Protein AF-A0A971I4P1-F1 (afdb_monomer)

Nearest PDB structures (foldseek):
  7pks-assembly1_k  TM=8.422E-01  e=3.219E-02  Homo sapiens
  8rc4-assembly1_k  TM=8.708E-01  e=1.421E-01  Homo sapiens
  9fp0-assembly1_A  TM=3.810E-01  e=2.030E+00  Escherichia coli
  2h12-assembly1_F  TM=3.561E-01  e=2.444E+00  Acetobacter aceti
  5y6p-assembly1_A1  TM=4.666E-01  e=4.264E+00  Griffithsia pacifica

Structure (mmCIF, N/CA/C/O backbone):
data_AF-A0A971I4P1-F1
#
_entry.id   AF-A0A971I4P1-F1
#
loop_
_atom_site.group_PDB
_atom_site.id
_atom_site.type_symbol
_atom_site.label_atom_id
_atom_site.label_alt_id
_atom_site.label_comp_id
_atom_site.label_asym_id
_atom_site.labe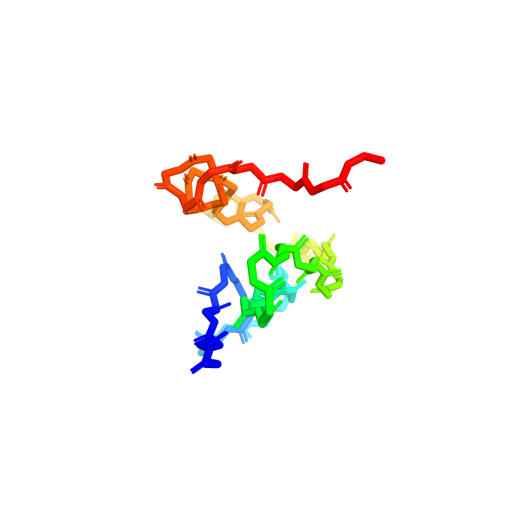l_entity_id
_atom_site.label_seq_id
_atom_site.pdbx_PDB_ins_code
_atom_site.Cartn_x
_atom_site.Cartn_y
_atom_site.Cartn_z
_atom_site.occupancy
_atom_site.B_iso_or_equiv
_atom_site.auth_seq_id
_atom_site.auth_comp_id
_atom_site.auth_asym_id
_atom_site.auth_atom_id
_atom_site.pdbx_PDB_model_num
ATOM 1 N N . MET A 1 1 ? -17.977 -1.999 1.572 1.00 95.06 1 MET A N 1
ATOM 2 C CA . MET A 1 1 ? -16.762 -2.797 1.324 1.00 95.06 1 MET A CA 1
ATOM 3 C C . MET A 1 1 ? -16.083 -2.207 0.103 1.00 95.06 1 MET A C 1
ATOM 5 O O . MET A 1 1 ? -16.761 -2.006 -0.895 1.00 95.06 1 MET A O 1
ATOM 9 N N . GLU A 1 2 ? -14.804 -1.871 0.209 1.00 97.50 2 GLU A N 1
ATOM 10 C CA . GLU A 1 2 ? -13.988 -1.268 -0.853 1.00 97.50 2 GLU A CA 1
ATOM 11 C C . GLU A 1 2 ? -12.612 -1.948 -0.845 1.00 97.50 2 GLU A C 1
ATOM 13 O O . GLU A 1 2 ? -12.057 -2.173 0.230 1.00 97.50 2 GLU A O 1
ATOM 18 N N . LEU A 1 3 ? -12.079 -2.280 -2.023 1.00 97.38 3 LEU A N 1
ATOM 19 C CA . LEU A 1 3 ? -10.742 -2.849 -2.201 1.00 97.38 3 LEU A CA 1
A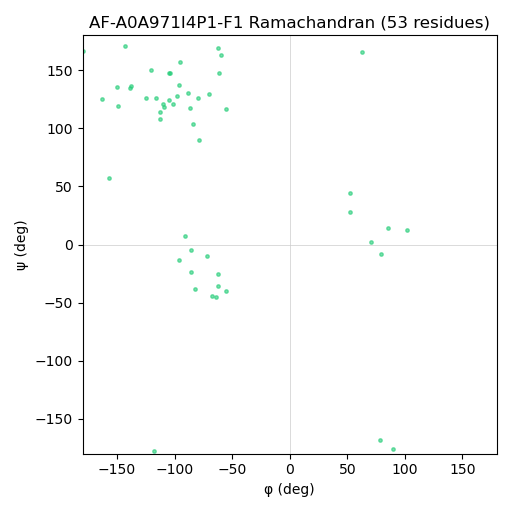TOM 20 C C . LEU A 1 3 ? -9.897 -1.865 -3.014 1.00 97.38 3 LEU A C 1
ATOM 22 O O . LEU A 1 3 ? -10.310 -1.465 -4.103 1.00 97.38 3 LEU A O 1
ATOM 26 N N . VAL A 1 4 ? -8.733 -1.477 -2.496 1.00 97.69 4 VAL A N 1
ATOM 27 C CA . VAL A 1 4 ? -7.847 -0.486 -3.121 1.00 97.69 4 VAL A CA 1
ATOM 28 C C . VAL A 1 4 ? -6.463 -1.090 -3.311 1.00 97.69 4 VAL A C 1
ATOM 30 O O . VAL A 1 4 ? -5.861 -1.576 -2.358 1.00 97.69 4 VAL A O 1
ATOM 33 N N . PHE A 1 5 ? -5.939 -1.054 -4.533 1.00 97.56 5 PHE A N 1
ATOM 34 C CA . PHE A 1 5 ? -4.569 -1.478 -4.812 1.00 97.56 5 PHE A CA 1
ATOM 35 C C . PHE A 1 5 ? -3.614 -0.302 -4.601 1.00 97.56 5 PHE A C 1
ATOM 37 O O . PHE A 1 5 ? -3.720 0.709 -5.291 1.00 97.56 5 PHE A O 1
ATOM 44 N N . CYS A 1 6 ? -2.691 -0.443 -3.651 1.00 96.69 6 CYS A N 1
ATOM 45 C CA . CYS A 1 6 ? -1.658 0.554 -3.354 1.00 96.69 6 CYS A CA 1
ATOM 46 C C . CYS A 1 6 ? -0.325 0.230 -4.058 1.00 96.69 6 CYS A C 1
ATOM 48 O O . CYS A 1 6 ? 0.575 1.067 -4.109 1.00 96.69 6 CYS A O 1
ATOM 50 N N . GLY A 1 7 ? -0.194 -0.988 -4.590 1.00 95.75 7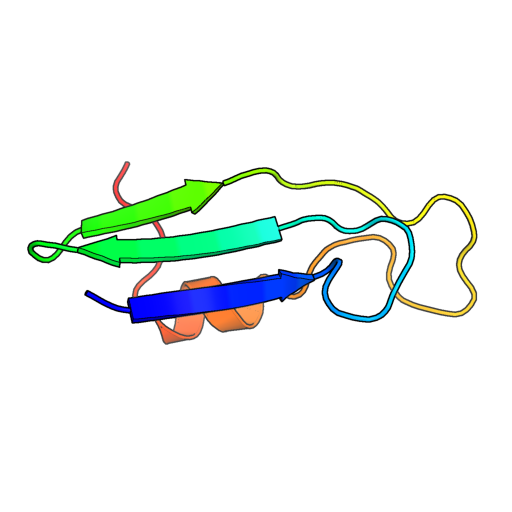 GLY A N 1
ATOM 51 C CA . GLY A 1 7 ? 0.921 -1.447 -5.415 1.00 95.75 7 GLY A CA 1
ATOM 52 C C . GLY A 1 7 ? 0.723 -2.900 -5.864 1.00 95.75 7 GLY A C 1
ATOM 53 O O . GLY A 1 7 ? -0.172 -3.600 -5.377 1.00 95.75 7 GLY A O 1
ATOM 54 N N . GLY A 1 8 ? 1.520 -3.350 -6.833 1.00 94.38 8 GLY A N 1
ATOM 55 C CA . GLY A 1 8 ? 1.465 -4.709 -7.391 1.00 94.38 8 GLY A CA 1
ATOM 56 C C . GLY A 1 8 ? 0.352 -4.951 -8.420 1.00 94.38 8 GLY A C 1
ATOM 57 O O . GLY A 1 8 ? 0.332 -5.992 -9.074 1.00 94.38 8 GLY A O 1
ATOM 58 N N . ALA A 1 9 ? -0.568 -4.003 -8.614 1.00 94.38 9 ALA A N 1
ATOM 59 C CA . ALA A 1 9 ? -1.582 -4.084 -9.663 1.00 94.38 9 ALA A CA 1
ATOM 60 C C . ALA A 1 9 ? -1.008 -3.575 -10.994 1.00 94.38 9 ALA A C 1
ATOM 62 O O . ALA A 1 9 ? -0.870 -2.373 -11.201 1.00 94.38 9 ALA A O 1
ATOM 63 N N . GLY A 1 10 ? -0.685 -4.501 -11.900 1.00 93.44 10 GLY A N 1
ATOM 64 C CA . GLY A 1 10 ? -0.091 -4.172 -13.203 1.00 93.44 10 GLY A CA 1
ATOM 65 C C . GLY A 1 10 ? 1.434 -4.015 -13.185 1.00 93.44 10 GLY A C 1
ATOM 66 O O . GLY A 1 10 ? 2.001 -3.511 -14.150 1.00 93.44 10 GLY A O 1
ATOM 67 N N . GLU A 1 11 ? 2.100 -4.460 -12.118 1.00 91.88 11 GLU A N 1
ATOM 68 C CA . GLU A 1 11 ? 3.558 -4.431 -11.959 1.00 91.88 11 GLU A CA 1
ATOM 69 C C . GLU A 1 11 ? 4.066 -5.689 -11.229 1.00 91.88 11 GLU A C 1
ATOM 71 O O . GLU A 1 11 ? 3.274 -6.484 -10.721 1.00 91.88 11 GLU A O 1
ATOM 76 N N . VAL A 1 12 ? 5.389 -5.881 -11.175 1.00 92.75 12 VAL A N 1
ATOM 77 C CA . VAL A 1 12 ? 6.026 -6.959 -10.399 1.00 92.75 12 VAL A CA 1
ATOM 78 C C . VAL A 1 12 ? 6.657 -6.373 -9.135 1.00 92.75 12 VAL A C 1
ATOM 80 O O . VAL A 1 12 ? 7.516 -5.497 -9.211 1.00 92.75 12 VAL A O 1
ATOM 83 N N . GLY A 1 13 ? 6.268 -6.901 -7.973 1.00 93.81 13 GLY A N 1
ATOM 84 C CA . GLY A 1 13 ? 6.673 -6.372 -6.666 1.00 93.81 13 GLY A CA 1
ATOM 85 C C . GLY A 1 13 ? 5.708 -5.308 -6.140 1.00 93.81 13 GLY A C 1
ATOM 86 O O . GLY A 1 13 ? 4.658 -5.071 -6.729 1.00 93.81 13 GLY A O 1
ATOM 87 N N . ALA A 1 14 ? 6.043 -4.706 -4.995 1.00 96.00 14 ALA A N 1
ATOM 88 C CA . ALA A 1 14 ? 5.195 -3.726 -4.299 1.00 96.00 14 ALA A CA 1
ATOM 89 C C . ALA A 1 14 ? 3.750 -4.192 -4.022 1.00 96.00 14 ALA A C 1
ATOM 91 O O . ALA A 1 14 ? 2.850 -3.363 -3.912 1.00 96.00 14 ALA A O 1
ATOM 92 N N . SER A 1 15 ? 3.513 -5.501 -3.884 1.00 97.12 15 SER A N 1
ATOM 93 C CA . SER A 1 15 ? 2.195 -6.051 -3.557 1.00 97.12 15 SER A CA 1
ATOM 94 C C . SER A 1 15 ? 1.654 -5.427 -2.274 1.00 97.12 15 SER A C 1
ATOM 96 O O . SER A 1 15 ? 2.255 -5.537 -1.206 1.00 97.12 15 SER A O 1
ATOM 98 N N . CYS A 1 16 ? 0.541 -4.707 -2.399 1.00 97.88 16 CYS A N 1
ATOM 99 C CA . CYS A 1 16 ? -0.054 -3.983 -1.287 1.00 97.88 16 CYS A CA 1
ATOM 100 C C . CYS A 1 16 ? -1.498 -3.616 -1.613 1.00 97.88 16 CYS A C 1
ATOM 102 O O . CYS A 1 16 ? -1.782 -2.973 -2.631 1.00 97.88 16 CYS A O 1
ATOM 104 N N . CYS A 1 17 ? -2.421 -4.017 -0.745 1.00 97.75 17 CYS A N 1
ATOM 105 C CA . CYS A 1 17 ? -3.840 -3.777 -0.936 1.00 97.75 17 CYS A CA 1
ATOM 106 C C . CYS A 1 17 ? -4.520 -3.369 0.372 1.00 97.75 17 CYS A C 1
ATOM 108 O O . CYS A 1 17 ? -4.313 -3.987 1.411 1.00 97.75 17 CYS A O 1
ATOM 110 N N . LEU A 1 18 ? -5.359 -2.338 0.316 1.00 97.62 18 LEU A N 1
ATOM 111 C CA . LEU A 1 18 ? -6.176 -1.879 1.431 1.00 97.62 18 LEU A CA 1
ATOM 112 C C . LEU A 1 18 ? -7.614 -2.379 1.257 1.00 97.62 18 LEU A C 1
ATOM 114 O O . LEU A 1 18 ? -8.287 -2.039 0.281 1.00 97.62 18 LEU A O 1
ATOM 118 N N . LEU A 1 19 ? -8.108 -3.139 2.232 1.00 97.25 19 LEU A N 1
ATOM 119 C CA . LEU A 1 19 ? -9.521 -3.482 2.357 1.00 97.25 19 LEU A CA 1
ATOM 120 C C . LEU A 1 19 ? -10.183 -2.546 3.361 1.00 97.25 19 LEU A C 1
ATOM 122 O O . LEU A 1 19 ? -9.749 -2.443 4.508 1.00 97.25 19 LEU A O 1
ATOM 126 N N . ARG A 1 20 ? -11.284 -1.926 2.947 1.00 96.50 20 ARG A N 1
ATOM 127 C CA . ARG A 1 20 ? -12.114 -1.090 3.815 1.00 96.50 20 ARG A CA 1
ATOM 128 C C . ARG A 1 20 ? -13.466 -1.752 4.015 1.00 96.50 20 ARG A C 1
ATOM 130 O O . ARG A 1 20 ? -14.249 -1.919 3.070 1.00 96.50 20 ARG A O 1
ATOM 137 N N . VAL A 1 21 ? -13.746 -2.163 5.243 1.00 96.62 21 VAL A N 1
ATOM 138 C CA . VAL A 1 21 ? -14.952 -2.918 5.593 1.00 96.62 21 VAL A CA 1
ATOM 139 C C . VAL A 1 21 ? -15.353 -2.617 7.030 1.00 96.62 21 VAL A C 1
ATOM 141 O O . VAL A 1 21 ? -14.505 -2.573 7.907 1.00 96.62 21 VAL A O 1
ATOM 144 N N . ASP A 1 22 ? -16.648 -2.388 7.255 1.00 95.31 22 ASP A N 1
ATOM 145 C CA . ASP A 1 22 ? -17.210 -2.149 8.593 1.00 95.31 22 ASP A CA 1
ATOM 146 C C . ASP A 1 22 ? -16.494 -1.039 9.392 1.00 95.31 22 ASP A C 1
ATOM 148 O O . ASP A 1 22 ? -16.141 -1.196 10.556 1.00 95.31 22 ASP A O 1
ATOM 152 N N . GLY A 1 23 ? -16.197 0.079 8.719 1.00 92.25 23 GLY A N 1
ATOM 153 C CA . GLY A 1 23 ? -15.480 1.209 9.320 1.00 92.25 23 GLY A CA 1
ATOM 154 C C . GLY A 1 23 ? -13.998 0.955 9.605 1.00 92.25 23 GLY A C 1
ATOM 155 O O . GLY A 1 23 ? -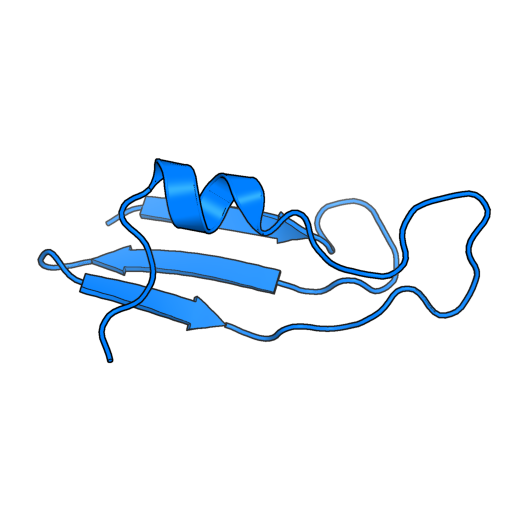13.344 1.857 10.115 1.00 92.25 23 GLY A O 1
ATOM 156 N N . LYS A 1 24 ? -13.474 -0.225 9.254 1.00 93.88 24 LYS A N 1
ATOM 157 C CA . LYS A 1 24 ? -12.082 -0.614 9.466 1.00 93.88 24 LYS A CA 1
ATOM 158 C C . LYS A 1 24 ? -11.259 -0.589 8.190 1.00 93.88 24 LYS A C 1
ATOM 160 O O . LYS A 1 24 ? -11.758 -0.917 7.108 1.00 93.88 24 LYS A O 1
ATOM 165 N N . ASN A 1 25 ? -9.983 -0.269 8.349 1.00 96.38 25 ASN A N 1
ATOM 166 C CA . ASN A 1 25 ? -8.968 -0.238 7.309 1.00 96.38 25 ASN A CA 1
ATOM 167 C C . ASN A 1 25 ? -7.941 -1.353 7.573 1.00 96.38 25 ASN A C 1
ATOM 169 O O . ASN A 1 25 ? -7.131 -1.264 8.493 1.00 96.38 25 ASN A O 1
ATOM 173 N N . ILE A 1 26 ? -7.964 -2.405 6.749 1.00 95.94 26 ILE A N 1
ATOM 174 C CA . ILE A 1 26 ? -7.089 -3.580 6.868 1.00 95.94 26 ILE A CA 1
ATOM 175 C C . ILE A 1 26 ? -6.092 -3.581 5.710 1.00 95.94 26 ILE A C 1
ATOM 177 O O . ILE A 1 26 ? -6.495 -3.637 4.545 1.00 95.94 26 ILE A O 1
ATOM 181 N N . LEU A 1 27 ? -4.795 -3.546 6.025 1.00 96.94 27 LEU A N 1
ATOM 182 C CA . LEU A 1 27 ? -3.735 -3.657 5.026 1.00 96.94 27 LEU A CA 1
ATOM 183 C C . LEU A 1 27 ? -3.357 -5.119 4.787 1.00 96.94 27 LEU A C 1
ATOM 185 O O . LEU A 1 27 ? -3.063 -5.859 5.725 1.00 96.94 27 LEU A O 1
ATOM 189 N N . PHE A 1 28 ? -3.305 -5.504 3.520 1.00 96.31 28 PHE A N 1
ATOM 190 C CA . PHE A 1 28 ? -2.774 -6.774 3.060 1.00 96.31 28 PHE A CA 1
ATOM 191 C C . PHE A 1 28 ? -1.458 -6.539 2.333 1.00 96.31 28 PHE A C 1
ATOM 193 O O . PHE A 1 28 ? -1.436 -5.903 1.278 1.00 96.31 28 PHE A O 1
ATOM 200 N N . ASP A 1 29 ? -0.402 -7.135 2.888 1.00 96.50 29 ASP A N 1
ATOM 201 C CA . ASP A 1 29 ? 0.963 -7.104 2.365 1.00 96.50 29 ASP A CA 1
ATOM 202 C C . ASP A 1 29 ? 1.596 -5.698 2.308 1.00 96.50 29 ASP A C 1
ATOM 204 O O . ASP A 1 29 ? 0.952 -4.665 2.488 1.00 96.50 29 ASP A O 1
ATOM 208 N N . SER A 1 30 ? 2.911 -5.675 2.129 1.00 96.06 30 SER A 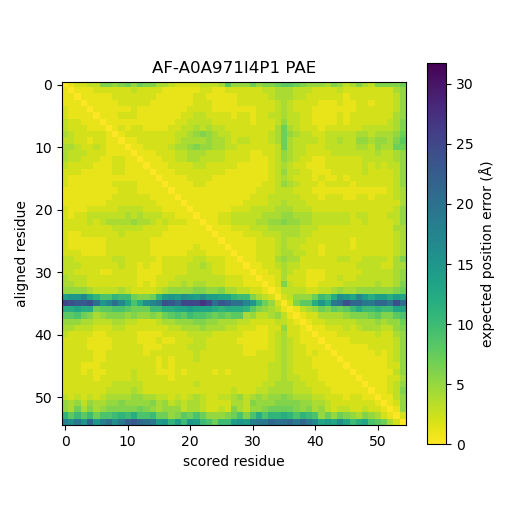N 1
ATOM 209 C CA . SER A 1 30 ? 3.720 -4.478 1.919 1.00 96.06 30 SER A CA 1
ATOM 210 C C . SER A 1 30 ? 5.010 -4.888 1.209 1.00 96.06 30 SER A C 1
ATOM 212 O O . SER A 1 30 ? 6.123 -4.739 1.723 1.00 96.06 30 SER A O 1
ATOM 214 N N . GLY A 1 31 ? 4.843 -5.512 0.044 1.00 95.88 31 GLY A N 1
ATOM 215 C CA . GLY A 1 31 ? 5.946 -6.005 -0.767 1.00 95.88 31 GLY A CA 1
ATOM 216 C C . GLY A 1 31 ? 6.864 -4.878 -1.251 1.00 95.88 31 GLY A C 1
ATOM 217 O O . GLY A 1 31 ? 6.538 -3.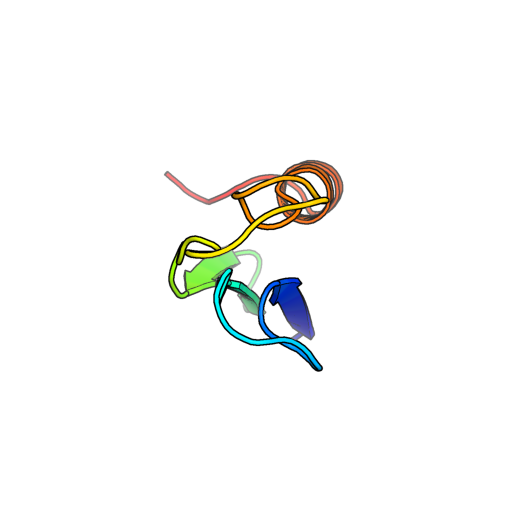695 -1.174 1.00 95.88 31 GLY A O 1
ATOM 218 N N . ILE A 1 32 ? 8.014 -5.249 -1.813 1.00 96.25 32 ILE A N 1
ATOM 219 C CA . ILE A 1 32 ? 8.992 -4.307 -2.382 1.00 96.25 32 ILE A CA 1
ATOM 220 C C . ILE A 1 32 ? 9.222 -4.582 -3.869 1.00 96.25 32 ILE A C 1
ATOM 222 O O . ILE A 1 32 ? 9.102 -5.724 -4.319 1.00 96.25 32 ILE A O 1
ATOM 226 N N . ARG A 1 33 ? 9.559 -3.547 -4.645 1.00 94.06 33 ARG A N 1
ATOM 227 C CA . ARG A 1 33 ? 10.087 -3.705 -6.012 1.00 94.06 33 ARG A CA 1
ATOM 228 C C . ARG A 1 33 ? 11.576 -4.059 -5.931 1.00 94.06 33 ARG A C 1
ATOM 230 O O . ARG A 1 33 ? 12.342 -3.369 -5.255 1.00 94.06 33 ARG A O 1
ATOM 237 N N . MET A 1 34 ? 11.973 -5.159 -6.573 1.00 89.31 34 MET A N 1
ATOM 238 C CA . MET A 1 34 ? 13.346 -5.696 -6.497 1.00 89.31 34 MET A CA 1
ATOM 239 C C . MET A 1 34 ? 14.315 -4.989 -7.455 1.00 89.31 34 MET A C 1
ATOM 241 O O . MET A 1 34 ? 15.467 -4.735 -7.110 1.00 89.31 34 MET A O 1
ATOM 245 N N . ASP A 1 35 ? 13.826 -4.652 -8.641 1.00 78.56 35 ASP A N 1
ATOM 246 C CA . ASP A 1 35 ? 14.433 -3.750 -9.620 1.00 78.56 35 ASP A CA 1
ATOM 247 C C . ASP A 1 35 ? 13.795 -2.374 -9.398 1.00 78.56 35 ASP A C 1
ATOM 249 O O . ASP A 1 35 ? 12.582 -2.317 -9.175 1.00 78.56 35 ASP A O 1
ATOM 253 N N . SER A 1 36 ? 14.558 -1.270 -9.411 1.00 64.62 36 SER A N 1
ATOM 254 C CA . SER A 1 36 ? 13.867 0.015 -9.520 1.00 64.62 36 SER A CA 1
ATOM 255 C C . SER A 1 36 ? 14.630 1.136 -10.237 1.00 64.62 36 SER A C 1
ATOM 257 O O . SER A 1 36 ? 15.659 1.641 -9.791 1.00 64.62 36 SER A O 1
ATOM 259 N N . THR A 1 37 ? 14.021 1.590 -11.335 1.00 82.44 37 THR A N 1
ATOM 260 C CA . THR A 1 37 ? 14.073 2.975 -11.836 1.00 82.44 37 THR A CA 1
ATOM 261 C C . THR A 1 37 ? 13.002 3.869 -11.181 1.00 82.44 37 THR A C 1
ATOM 263 O O . THR A 1 37 ? 12.979 5.074 -11.417 1.00 82.44 37 THR A O 1
ATOM 266 N N . GLN A 1 38 ? 12.126 3.289 -10.349 1.00 84.12 38 GLN A N 1
ATOM 267 C CA . GLN A 1 38 ? 11.029 3.937 -9.613 1.00 84.12 38 GLN A CA 1
ATOM 268 C C . GLN A 1 38 ? 11.218 3.803 -8.087 1.00 84.12 38 GLN A C 1
ATOM 270 O O . GLN A 1 38 ? 12.206 3.224 -7.627 1.00 84.12 38 GLN A O 1
ATOM 275 N N . ASP A 1 39 ? 10.268 4.298 -7.286 1.00 90.88 39 ASP A N 1
ATOM 276 C CA . ASP A 1 39 ? 10.238 4.034 -5.842 1.00 90.88 39 ASP A CA 1
ATOM 277 C C . ASP A 1 39 ? 10.100 2.535 -5.551 1.00 90.88 39 ASP A C 1
ATOM 279 O O . ASP A 1 39 ? 9.464 1.797 -6.296 1.00 90.88 39 ASP A O 1
ATOM 283 N N . LYS A 1 40 ? 10.689 2.053 -4.453 1.00 93.94 40 LYS A N 1
ATOM 284 C CA . LYS A 1 40 ? 10.659 0.617 -4.109 1.00 93.94 40 LYS A CA 1
ATOM 285 C C . LYS A 1 40 ? 9.419 0.188 -3.338 1.00 93.94 40 LYS A C 1
ATOM 287 O O . LYS A 1 40 ? 9.088 -0.995 -3.340 1.00 93.94 40 LYS A O 1
ATOM 292 N N . LEU A 1 41 ? 8.781 1.131 -2.654 1.00 95.88 41 LEU A N 1
ATOM 293 C CA . LEU A 1 41 ? 7.652 0.877 -1.767 1.00 95.88 41 LEU A CA 1
ATOM 294 C C . LEU A 1 41 ? 6.314 1.091 -2.494 1.00 95.88 41 LEU A C 1
ATOM 296 O O . LEU A 1 41 ? 6.263 1.839 -3.478 1.00 95.88 41 LEU A O 1
ATOM 300 N N . PRO A 1 42 ? 5.226 0.467 -2.013 1.00 96.25 42 PRO A N 1
ATOM 301 C CA . PRO A 1 42 ? 3.873 0.809 -2.431 1.00 96.25 42 PRO A CA 1
ATOM 302 C C . PRO A 1 42 ? 3.532 2.270 -2.116 1.00 96.25 42 PRO A C 1
ATOM 304 O O . PRO A 1 42 ? 4.169 2.911 -1.275 1.00 96.25 42 PRO A O 1
ATOM 307 N N . ASP A 1 43 ? 2.487 2.797 -2.751 1.00 95.44 43 ASP A N 1
ATOM 308 C CA . ASP A 1 43 ? 2.043 4.163 -2.489 1.00 95.44 43 ASP A CA 1
ATOM 309 C C . ASP A 1 43 ? 1.222 4.246 -1.194 1.00 95.44 43 ASP A C 1
ATOM 311 O O . ASP A 1 43 ? -0.004 4.116 -1.175 1.00 95.44 43 ASP A O 1
ATOM 315 N N . PHE A 1 44 ? 1.907 4.485 -0.077 1.00 95.94 44 PHE A N 1
ATOM 316 C CA . PHE A 1 44 ? 1.263 4.614 1.231 1.00 95.94 44 PHE A CA 1
ATOM 317 C C . PHE A 1 44 ? 0.469 5.910 1.416 1.00 95.94 44 PHE A C 1
ATOM 319 O O . PHE A 1 44 ? -0.291 6.010 2.383 1.00 95.94 44 PHE A O 1
ATOM 326 N N . ARG A 1 45 ? 0.579 6.892 0.511 1.00 96.31 45 ARG A N 1
ATOM 327 C CA . ARG A 1 45 ? -0.239 8.116 0.590 1.00 96.31 45 ARG A CA 1
ATOM 328 C C . ARG A 1 45 ? -1.719 7.779 0.456 1.00 96.31 45 ARG A C 1
ATOM 330 O O . ARG A 1 45 ? -2.527 8.316 1.205 1.00 96.31 45 ARG A O 1
ATOM 337 N N . ILE A 1 46 ? -2.040 6.788 -0.379 1.00 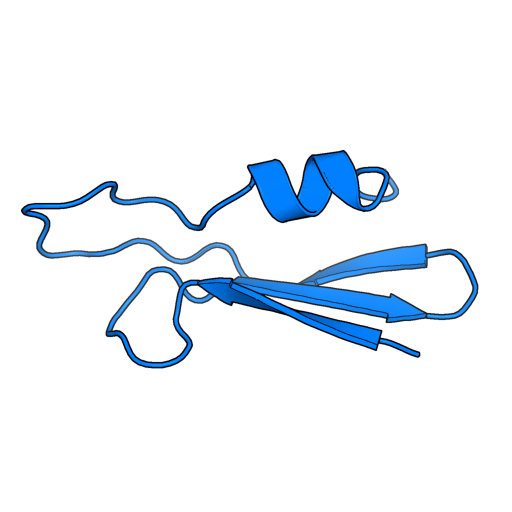95.75 46 ILE A N 1
ATOM 338 C CA . ILE A 1 46 ? -3.396 6.255 -0.553 1.00 95.75 46 ILE A CA 1
ATOM 339 C C . ILE A 1 46 ? -3.980 5.790 0.790 1.00 95.75 46 ILE A C 1
ATOM 341 O O . ILE A 1 46 ? -5.147 6.039 1.080 1.00 95.75 46 ILE A O 1
ATOM 345 N N . ILE A 1 47 ? -3.174 5.149 1.644 1.00 96.00 47 ILE A N 1
ATOM 346 C CA . ILE A 1 47 ? -3.618 4.673 2.964 1.00 96.00 47 ILE A CA 1
ATOM 347 C C . ILE A 1 47 ? -3.927 5.860 3.885 1.00 96.00 47 ILE A C 1
ATOM 349 O O . ILE A 1 47 ? -4.964 5.873 4.549 1.00 96.00 47 ILE A O 1
ATOM 353 N N . GLN A 1 48 ? -3.060 6.877 3.902 1.00 94.56 48 GLN A N 1
ATOM 354 C CA . GLN A 1 48 ? -3.245 8.078 4.726 1.00 94.56 48 GLN A CA 1
ATOM 355 C C . GLN A 1 48 ? -4.494 8.862 4.310 1.00 94.56 48 GLN A C 1
ATOM 357 O O . GLN A 1 48 ? -5.322 9.207 5.151 1.00 94.56 48 GLN A O 1
ATOM 362 N N . GLU A 1 49 ? -4.691 9.061 3.007 1.00 95.31 49 GLU A N 1
ATOM 363 C CA . GLU A 1 49 ? -5.877 9.722 2.445 1.00 95.31 49 GLU A CA 1
ATOM 364 C C . GLU A 1 49 ? -7.178 8.958 2.741 1.00 95.31 49 GLU A C 1
ATOM 366 O O . GLU A 1 49 ? -8.256 9.552 2.802 1.00 95.31 49 GLU A O 1
ATOM 371 N N . LYS A 1 50 ? -7.094 7.640 2.967 1.00 93.69 50 LYS A N 1
ATOM 372 C CA . LYS A 1 50 ? -8.232 6.773 3.315 1.00 93.69 50 LYS A CA 1
ATOM 373 C C . LYS A 1 50 ? -8.467 6.630 4.826 1.00 93.69 50 LYS A C 1
ATOM 375 O O . LYS A 1 50 ? -9.355 5.865 5.220 1.00 93.69 50 LYS A O 1
ATOM 380 N N . GLY A 1 51 ? -7.744 7.388 5.653 1.00 92.88 51 GLY A N 1
ATOM 381 C CA . GLY A 1 51 ? -7.929 7.450 7.107 1.00 92.88 51 GLY A CA 1
ATOM 382 C C . GLY A 1 51 ? -6.916 6.649 7.928 1.00 92.88 51 GLY A C 1
ATOM 383 O O . GLY A 1 51 ? -7.133 6.472 9.120 1.00 92.88 51 GLY A O 1
ATOM 384 N N . GLY A 1 52 ? -5.823 6.175 7.323 1.00 93.31 52 GLY A N 1
ATOM 385 C CA . GLY A 1 52 ? -4.790 5.404 8.021 1.00 93.31 52 GLY A CA 1
ATOM 386 C C . GLY A 1 52 ? -5.180 3.942 8.254 1.00 93.31 52 GLY A C 1
ATOM 387 O O . GLY A 1 52 ? -6.134 3.447 7.661 1.00 93.31 52 GLY A O 1
ATOM 388 N N . LEU A 1 53 ? -4.417 3.235 9.087 1.00 90.38 53 LEU A N 1
ATOM 389 C CA . LEU A 1 53 ? -4.733 1.868 9.515 1.00 90.38 53 LEU A CA 1
ATOM 390 C C . LEU A 1 53 ? -5.262 1.885 10.943 1.00 90.38 53 LEU A C 1
ATOM 392 O O . LEU A 1 53 ? -4.819 2.705 11.749 1.00 90.38 53 LEU A O 1
ATOM 396 N N . ASP A 1 54 ? -6.161 0.955 11.251 1.00 78.00 54 ASP A N 1
ATOM 397 C CA . ASP A 1 54 ? -6.537 0.699 12.638 1.00 78.00 54 ASP A CA 1
ATOM 398 C C . ASP A 1 54 ? -5.354 0.030 13.358 1.00 78.00 54 ASP A C 1
ATOM 400 O O . ASP A 1 54 ? -4.771 -0.924 12.833 1.00 78.00 54 ASP A O 1
ATOM 404 N N . ALA A 1 55 ? -4.979 0.567 14.523 1.00 55.91 55 ALA A N 1
ATOM 405 C CA . ALA A 1 55 ? -3.865 0.092 15.352 1.00 55.91 55 ALA A CA 1
ATOM 406 C C . ALA A 1 55 ? -4.305 -0.951 16.388 1.00 55.91 55 ALA A C 1
ATOM 408 O O . ALA A 1 55 ? -5.438 -0.828 16.912 1.00 55.91 55 ALA A O 1
#

Radius of gyration: 11.47 Å; Cα contacts (8 Å, |Δi|>4): 101; chains: 1; bounding box: 32×17×29 Å

Foldseek 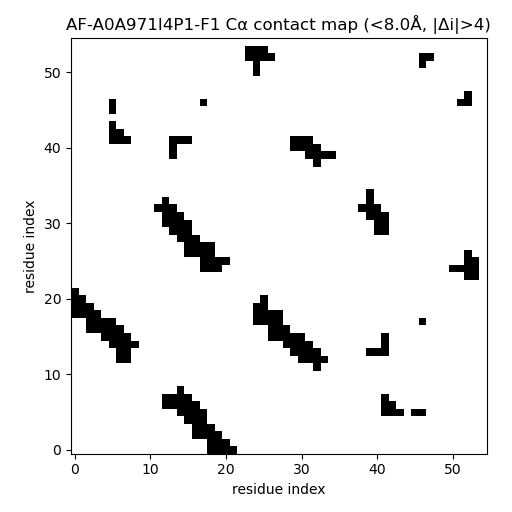3Di:
DDKAFQDPVVDPWQGWIWDDDPNFTDIDDWTFDPDDPDHTTGRCVVCVVVPHHDD

Sequence (55 aa):
MELVFCGGAGEVGASCCLLRVDGKNILFDSGIRMDSTQDKLPDFRIIQEKGGLDA

Mean predicted aligned error: 3.24 Å

pLDDT: mean 92.91, std 7.68, range [55.91, 97.88]

Secondary structure (DSSP, 8-state):
-EEEEEE-TTSSS--EEEEEETTEEEEE-----SS-SS-SS--THHHHHTT----

Solv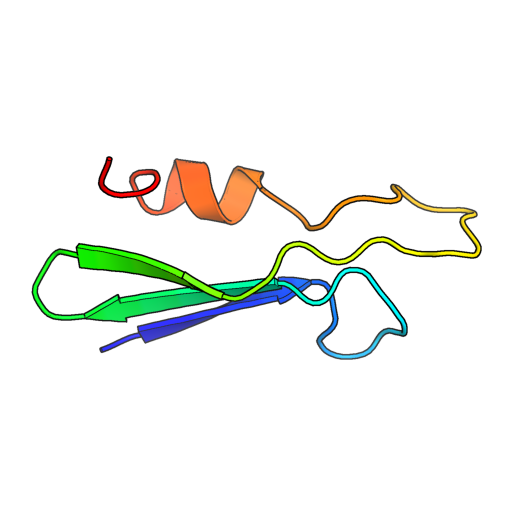ent-accessible surface area (backbone atoms only — not comparable to full-atom values): 3275 Å² total; per-residue (Å²): 119,50,80,44,75,38,26,37,79,94,55,77,40,10,36,20,35,40,39,39,46,95,96,39,41,46,78,44,73,78,34,53,31,89,71,69,100,62,80,42,62,43,51,60,64,62,43,53,78,70,72,42,68,76,128